Protein AF-A0A0K2UKV1-F1 (afdb_monomer)

Radius of gyration: 24.34 Å; Cα contacts (8 Å, |Δi|>4): 108; chains: 1; bounding box: 76×60×44 Å

Organism: Lepeophtheirus salmonis (NCBI:txid72036)

Secondary structure (DSSP, 8-state):
-------------------PPP--HHHHHT-HHHHHHHHHHHHHHHHHTT-SSHHHHHHHHHHHHHHHHHHHT-GGGHHHHHHHHHHHHHHHSSTT-TT----S-HHHHHHHHTTSS-SS---HHHHHHHHHHHHHHHHHHHHHHHHS---------------

Nearest PDB structures (foldseek):
  7y1p-assembly4_D  TM=6.268E-01  e=2.003E-01  Homo sapiens
  3qc9-assembly2_C  TM=6.592E-01  e=2.666E-01  Bos taurus
  4tnb-assembly1_A  TM=5.610E-01  e=1.322E+00  Homo sapiens

Sequence (163 aa):
MGQRKSKTRRGSLQRSRPSTPPNTLENILSSTERTEEFKEFLHSLDEECEEETLRVDWLDFLLLSRDLHAVESSSSSAGLKRRLLREIQDIYFVENSSHRLNLSNDALWRECARFQTSSDLRLSPIWKAHDDVLKNLDDISRHFLSMHPLSSPRVHEVISCLL

Structure (mmCIF, N/CA/C/O backbone):
data_AF-A0A0K2UKV1-F1
#
_entry.id   AF-A0A0K2UKV1-F1
#
loop_
_atom_site.group_PDB
_atom_site.id
_atom_site.type_symbol
_atom_site.label_atom_id
_atom_site.label_alt_id
_atom_site.label_comp_id
_atom_site.label_asym_id
_atom_site.label_entity_id
_atom_site.label_seq_id
_atom_site.pdbx_PDB_ins_code
_atom_site.Cartn_x
_atom_site.Cartn_y
_atom_site.Cartn_z
_atom_site.occupancy
_atom_site.B_iso_or_equiv
_atom_site.auth_seq_id
_atom_site.auth_comp_id
_atom_site.auth_asym_id
_atom_site.auth_atom_id
_atom_site.pdbx_PDB_model_num
ATOM 1 N N . MET A 1 1 ? -59.987 -46.333 4.036 1.00 41.66 1 MET A N 1
ATOM 2 C CA . MET A 1 1 ? -58.555 -46.025 3.819 1.00 41.66 1 MET A CA 1
ATOM 3 C C . MET A 1 1 ? -58.455 -44.883 2.817 1.00 41.66 1 MET A C 1
ATOM 5 O O . MET A 1 1 ? -59.171 -44.938 1.831 1.00 41.66 1 MET A O 1
ATOM 9 N N . GLY A 1 2 ? -57.612 -43.873 3.056 1.00 42.62 2 GLY A N 1
ATOM 10 C CA . GLY A 1 2 ? -57.316 -42.812 2.076 1.00 42.62 2 GLY A CA 1
ATOM 11 C C . GLY A 1 2 ? -57.348 -41.409 2.680 1.00 42.62 2 GLY A C 1
ATOM 12 O O . GLY A 1 2 ? -58.400 -40.920 3.054 1.00 42.62 2 GLY A O 1
ATOM 13 N N . GLN A 1 3 ? -56.176 -40.800 2.833 1.00 38.97 3 GLN A N 1
ATOM 14 C CA . GLN A 1 3 ? -55.862 -39.680 3.723 1.00 38.97 3 GLN A CA 1
ATOM 15 C C . GLN A 1 3 ? -56.140 -38.272 3.154 1.00 38.97 3 GLN A C 1
ATOM 17 O O . GLN A 1 3 ? -55.977 -38.008 1.967 1.00 38.97 3 GLN A O 1
ATOM 22 N N . ARG A 1 4 ? -56.435 -37.347 4.081 1.00 49.62 4 ARG A N 1
ATOM 23 C CA . ARG A 1 4 ? -56.372 -35.874 3.980 1.00 49.62 4 ARG A CA 1
ATOM 24 C C . ARG A 1 4 ? -55.058 -35.375 3.368 1.00 49.62 4 ARG A C 1
ATOM 26 O O . ARG A 1 4 ? -54.024 -35.802 3.870 1.00 49.62 4 ARG A O 1
ATOM 33 N N . LYS A 1 5 ? -55.083 -34.349 2.496 1.00 41.66 5 LYS A N 1
ATOM 34 C CA . LYS A 1 5 ? -54.028 -33.306 2.414 1.00 41.66 5 LYS A CA 1
ATOM 35 C C . LYS A 1 5 ? -54.575 -31.961 1.905 1.00 41.66 5 LYS A C 1
ATOM 37 O O . LYS A 1 5 ? -54.660 -31.726 0.707 1.00 41.66 5 LYS A O 1
ATOM 42 N N . SER A 1 6 ? -54.854 -31.052 2.835 1.00 50.06 6 SER A N 1
ATOM 43 C CA . SER A 1 6 ? -54.865 -29.604 2.597 1.00 50.06 6 SER A CA 1
ATOM 44 C C . SER A 1 6 ? -53.420 -29.103 2.656 1.00 50.06 6 SER A C 1
ATOM 46 O O . SER A 1 6 ? -52.721 -29.419 3.618 1.00 50.06 6 SER A O 1
ATOM 48 N N . LYS A 1 7 ? -52.953 -28.316 1.680 1.00 45.06 7 LYS A N 1
ATOM 49 C CA . LYS A 1 7 ? -51.719 -27.524 1.832 1.00 45.06 7 LYS A CA 1
ATOM 50 C C . LYS A 1 7 ? -51.781 -26.243 1.000 1.00 45.06 7 LYS A C 1
ATOM 52 O O . LYS A 1 7 ? -51.366 -26.194 -0.152 1.00 45.06 7 LYS A O 1
ATOM 57 N N . THR A 1 8 ? -52.279 -25.193 1.643 1.00 44.19 8 THR A N 1
ATOM 58 C CA . THR A 1 8 ? -52.102 -23.793 1.256 1.00 44.19 8 THR A CA 1
A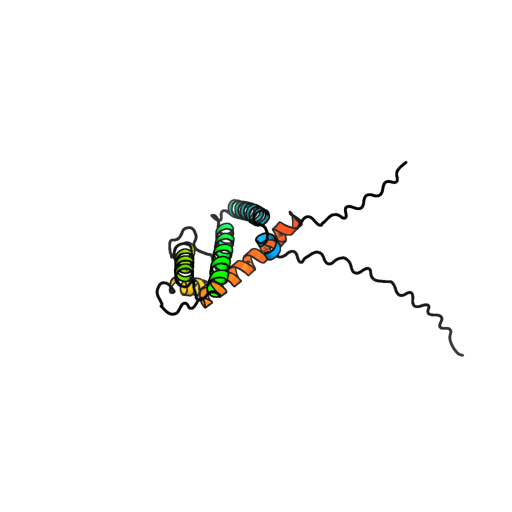TOM 59 C C . THR A 1 8 ? -50.611 -23.458 1.309 1.00 44.19 8 THR A C 1
ATOM 61 O O . THR A 1 8 ? -50.033 -23.334 2.389 1.00 44.19 8 THR A O 1
ATOM 64 N N . ARG A 1 9 ? -49.960 -23.329 0.149 1.00 43.66 9 ARG A N 1
ATOM 65 C CA . ARG A 1 9 ? -48.615 -22.748 0.043 1.00 43.66 9 ARG A CA 1
ATOM 66 C C . ARG A 1 9 ? -48.735 -21.229 0.190 1.00 43.66 9 ARG A C 1
ATOM 68 O O . ARG A 1 9 ? -48.978 -20.526 -0.783 1.00 43.66 9 ARG A O 1
ATOM 75 N N . ARG A 1 10 ? -48.562 -20.719 1.413 1.00 46.28 10 ARG A N 1
ATOM 76 C CA . ARG A 1 10 ? -48.190 -19.314 1.629 1.00 46.28 10 ARG A CA 1
ATOM 77 C C . ARG A 1 10 ? -46.746 -19.148 1.160 1.00 46.28 10 ARG A C 1
ATOM 79 O O . ARG A 1 10 ? -45.819 -19.540 1.864 1.00 46.28 10 ARG A O 1
ATOM 86 N N . GLY A 1 11 ? -46.571 -18.617 -0.047 1.00 40.59 11 GLY A N 1
ATOM 87 C CA . GLY A 1 11 ? -45.301 -18.055 -0.485 1.00 40.59 11 GLY A CA 1
ATOM 88 C C . GLY A 1 11 ? -45.010 -16.827 0.367 1.00 40.59 11 GLY A C 1
ATOM 89 O O . GLY A 1 11 ? -45.586 -15.767 0.147 1.00 40.59 11 GLY A O 1
ATOM 90 N N . SER A 1 12 ? -44.172 -16.997 1.387 1.00 44.22 12 SER A N 1
ATOM 91 C CA . SER A 1 12 ? -43.549 -15.875 2.077 1.00 44.22 12 SER A CA 1
ATOM 92 C C . SER A 1 12 ? -42.577 -15.235 1.092 1.00 44.22 12 SER A C 1
ATOM 94 O O . SER A 1 12 ? -41.555 -15.831 0.755 1.00 44.22 12 SER A O 1
ATOM 96 N N . LEU A 1 13 ? -42.938 -14.057 0.586 1.00 50.41 13 LEU A N 1
ATOM 97 C CA . LEU A 1 13 ? -42.025 -13.146 -0.091 1.00 50.41 13 LEU A CA 1
ATOM 98 C C . LEU A 1 13 ? -40.908 -12.815 0.905 1.00 50.41 13 LEU A C 1
ATOM 100 O O . LEU A 1 13 ? -41.077 -11.964 1.780 1.00 50.41 13 LEU A O 1
ATOM 104 N N . GLN A 1 14 ? -39.779 -13.520 0.807 1.00 47.19 14 GLN A N 1
ATOM 105 C CA . GLN A 1 14 ? -38.534 -13.058 1.403 1.00 47.19 14 GLN A CA 1
ATOM 106 C C . GLN A 1 14 ? -38.265 -11.677 0.807 1.00 47.19 14 GLN A C 1
ATOM 108 O O . GLN A 1 14 ? -37.914 -11.553 -0.362 1.00 47.19 14 GLN A O 1
ATOM 113 N N . ARG A 1 15 ? -38.485 -10.631 1.611 1.00 41.62 15 ARG A N 1
ATOM 114 C CA . ARG A 1 15 ? -37.934 -9.304 1.354 1.00 41.62 15 ARG A CA 1
ATOM 115 C C . ARG A 1 15 ? -36.428 -9.491 1.243 1.00 41.62 15 ARG A C 1
ATOM 117 O O . ARG A 1 15 ? -35.767 -9.705 2.259 1.00 41.62 15 ARG A O 1
ATOM 124 N N . SER A 1 16 ? -35.910 -9.459 0.021 1.00 41.41 16 SER A N 1
ATOM 125 C CA . SER A 1 16 ? -34.491 -9.280 -0.241 1.00 41.41 16 SER A CA 1
ATOM 126 C C . SER A 1 16 ? -34.075 -8.036 0.533 1.00 41.41 16 SER A C 1
ATOM 128 O O . SER A 1 16 ? -34.494 -6.927 0.201 1.00 41.41 16 SER A O 1
ATOM 130 N N . ARG A 1 17 ? -33.357 -8.227 1.647 1.00 46.09 17 ARG A N 1
ATOM 131 C CA . ARG A 1 17 ? -32.725 -7.112 2.350 1.00 46.09 17 ARG A CA 1
ATOM 132 C C . ARG A 1 17 ? -31.882 -6.366 1.311 1.00 46.09 17 ARG A C 1
ATOM 134 O O . ARG A 1 17 ? -31.212 -7.047 0.531 1.00 46.09 17 ARG A O 1
ATOM 141 N N . PRO A 1 18 ? -31.916 -5.023 1.268 1.00 43.56 18 PRO A N 1
ATOM 142 C CA . PRO A 1 18 ? -30.965 -4.287 0.451 1.00 43.56 18 PRO A CA 1
ATOM 143 C C . PRO A 1 18 ? -29.573 -4.746 0.886 1.00 43.56 18 PRO A C 1
ATOM 145 O O . PRO A 1 18 ? -29.255 -4.707 2.076 1.00 43.56 18 PRO A O 1
ATOM 148 N N . SER A 1 19 ? -28.806 -5.309 -0.047 1.00 41.19 19 SER A N 1
ATOM 149 C CA . SER A 1 19 ? -27.440 -5.731 0.221 1.00 41.19 19 SER A CA 1
ATOM 150 C C . SER A 1 19 ? -26.660 -4.473 0.564 1.00 41.19 19 SER A C 1
ATOM 152 O O . SER A 1 19 ? -26.406 -3.645 -0.312 1.00 41.19 19 SER A O 1
ATOM 154 N N . THR A 1 20 ? -26.337 -4.294 1.841 1.00 53.22 20 THR A N 1
ATOM 155 C CA . THR A 1 20 ? -25.342 -3.315 2.264 1.00 53.22 20 THR A CA 1
ATOM 156 C C . THR A 1 20 ? -24.104 -3.531 1.386 1.00 53.22 20 THR A C 1
ATOM 158 O O . THR A 1 20 ? -23.742 -4.698 1.183 1.00 53.22 20 THR A O 1
ATOM 161 N N . PRO A 1 21 ? -23.494 -2.473 0.817 1.00 52.69 21 PRO A N 1
ATOM 162 C CA . PRO A 1 21 ? -22.246 -2.619 0.079 1.00 52.69 21 PRO A CA 1
ATOM 163 C C . PRO A 1 21 ? -21.269 -3.447 0.920 1.00 52.69 21 PRO A C 1
ATOM 165 O O . PRO A 1 21 ? -21.253 -3.277 2.144 1.00 52.69 21 PRO A O 1
ATOM 168 N N . PRO A 1 22 ? -20.516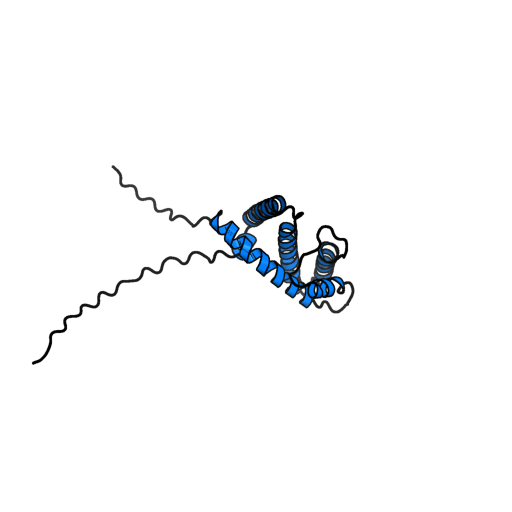 -4.383 0.322 1.00 59.06 22 PRO A N 1
ATOM 169 C CA . PRO A 1 22 ? -19.582 -5.191 1.090 1.00 59.06 22 PRO A CA 1
ATOM 170 C C . PRO A 1 22 ? -18.612 -4.237 1.796 1.00 59.06 22 PRO A C 1
ATOM 172 O O . PRO A 1 22 ? -18.047 -3.365 1.148 1.00 59.06 22 PRO A O 1
ATOM 175 N N . ASN A 1 23 ? -18.486 -4.345 3.121 1.00 66.88 23 ASN A N 1
ATOM 176 C CA . ASN A 1 23 ? -17.577 -3.531 3.933 1.00 66.88 23 ASN A CA 1
ATOM 177 C C . ASN A 1 23 ? -16.128 -3.917 3.600 1.00 66.88 23 ASN A C 1
ATOM 179 O O . ASN A 1 23 ? -15.545 -4.759 4.280 1.00 66.88 23 ASN A O 1
ATOM 183 N N . THR A 1 24 ? -15.594 -3.353 2.520 1.00 81.00 24 THR A N 1
ATOM 184 C CA . THR A 1 24 ? -14.256 -3.638 1.994 1.00 81.00 24 THR A CA 1
ATOM 185 C C . THR A 1 24 ? -13.341 -2.436 2.156 1.00 81.00 24 THR A C 1
ATOM 187 O O . THR A 1 24 ? -13.800 -1.288 2.196 1.00 81.00 24 THR A O 1
ATOM 190 N N . LEU A 1 25 ? -12.035 -2.702 2.177 1.00 86.38 25 LEU A N 1
ATOM 191 C CA . LEU A 1 25 ? -11.001 -1.672 2.125 1.00 86.38 25 LEU A CA 1
ATOM 192 C C . LEU A 1 25 ? -11.191 -0.721 0.929 1.00 86.38 25 LEU A C 1
ATOM 194 O O . LEU A 1 25 ? -10.999 0.483 1.063 1.00 86.38 25 LEU A O 1
ATOM 198 N N . GLU A 1 26 ? -11.671 -1.222 -0.213 1.00 85.94 26 GLU A N 1
ATOM 199 C CA . GLU A 1 26 ? -11.977 -0.398 -1.393 1.00 85.94 26 GLU A CA 1
ATOM 200 C C . GLU A 1 26 ? -12.939 0.761 -1.090 1.00 85.94 26 GLU A C 1
ATOM 202 O O . GLU A 1 26 ? -12.743 1.865 -1.598 1.00 85.94 26 GLU A O 1
ATOM 207 N N . ASN A 1 27 ? -13.945 0.556 -0.231 1.00 83.12 27 ASN A N 1
ATOM 208 C CA . ASN A 1 27 ? -14.879 1.626 0.125 1.00 83.12 27 ASN A CA 1
ATOM 209 C C . ASN A 1 27 ? -14.189 2.745 0.912 1.00 83.12 27 ASN A C 1
ATOM 211 O O . ASN A 1 27 ? -14.519 3.913 0.716 1.00 83.12 27 ASN A O 1
ATOM 215 N N . ILE A 1 28 ? -13.224 2.403 1.770 1.00 86.88 28 ILE A N 1
ATOM 216 C CA . ILE A 1 28 ? -12.411 3.382 2.501 1.00 86.88 28 ILE A CA 1
ATOM 217 C 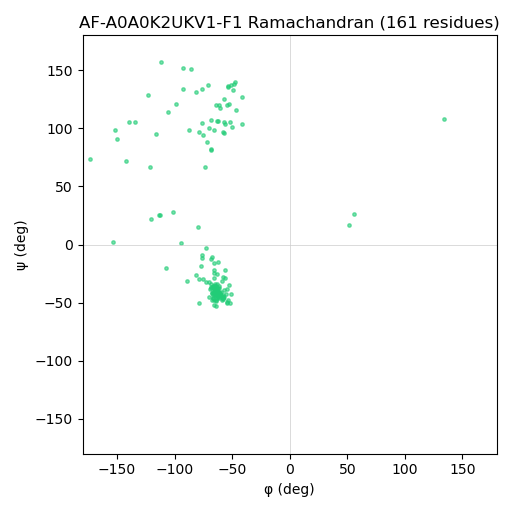C . ILE A 1 28 ? -11.556 4.169 1.503 1.00 86.88 28 ILE A C 1
ATOM 219 O O . ILE A 1 28 ? -11.634 5.394 1.456 1.00 86.88 28 ILE A O 1
ATOM 223 N N . LEU A 1 29 ? -10.823 3.456 0.640 1.00 89.19 29 LEU A N 1
ATOM 224 C CA . LEU A 1 29 ? -9.884 4.038 -0.328 1.00 89.19 29 LEU A CA 1
ATOM 225 C C . LEU A 1 29 ? -10.558 4.846 -1.452 1.00 89.19 29 LEU A C 1
ATOM 227 O O . LEU A 1 29 ? -9.877 5.550 -2.205 1.00 89.19 29 LEU A O 1
ATOM 231 N N . SER A 1 30 ? -11.882 4.728 -1.592 1.00 86.50 30 SER A N 1
ATOM 232 C CA . SER A 1 30 ? -12.685 5.485 -2.559 1.00 86.50 30 SER A CA 1
ATOM 233 C C . SER A 1 30 ? -12.943 6.941 -2.146 1.00 86.50 30 SER A C 1
ATOM 235 O O . SER A 1 30 ? -13.268 7.763 -3.002 1.00 86.50 30 SER A O 1
ATOM 237 N N . SER A 1 31 ? -12.781 7.274 -0.859 1.00 87.69 31 SER A N 1
ATOM 238 C CA . SER A 1 31 ? -12.976 8.622 -0.318 1.00 87.69 31 SER A CA 1
ATOM 239 C C . SER A 1 31 ? -11.716 9.102 0.391 1.00 87.69 31 SER A C 1
ATOM 241 O O . SER A 1 31 ? -11.204 8.422 1.278 1.00 87.69 31 SER A O 1
ATOM 243 N N . THR A 1 32 ? -11.243 10.300 0.040 1.00 88.88 32 THR A N 1
ATOM 244 C CA . THR A 1 32 ? -10.091 10.926 0.704 1.00 88.88 32 THR A CA 1
ATOM 245 C C . THR A 1 32 ? -10.340 11.094 2.199 1.00 88.88 32 THR A C 1
ATOM 247 O O . THR A 1 32 ? -9.502 10.697 2.992 1.00 88.88 32 THR A O 1
ATOM 250 N N . GLU A 1 33 ? -11.521 11.579 2.591 1.00 89.00 33 GLU A N 1
ATOM 251 C CA . GLU A 1 33 ? -11.890 11.771 4.001 1.00 89.00 33 GLU A CA 1
ATOM 252 C C . GLU A 1 33 ? -11.815 10.457 4.790 1.00 89.00 33 GLU A C 1
ATOM 254 O O . GLU A 1 33 ? -11.190 10.395 5.841 1.00 89.00 33 GLU A O 1
ATOM 259 N N . ARG A 1 34 ? -12.369 9.368 4.241 1.00 87.56 34 ARG A N 1
ATOM 260 C CA . ARG A 1 34 ? -12.319 8.052 4.897 1.00 87.56 34 ARG A CA 1
ATOM 261 C C . ARG A 1 34 ? -10.923 7.450 4.912 1.00 87.56 34 ARG A C 1
ATOM 263 O O . ARG A 1 34 ? -10.595 6.723 5.842 1.00 87.56 34 ARG A O 1
ATOM 270 N N . THR A 1 35 ? -10.125 7.721 3.885 1.00 92.44 35 THR A N 1
ATOM 271 C CA . THR A 1 35 ? -8.729 7.281 3.838 1.00 92.44 35 THR A CA 1
ATOM 272 C C . THR A 1 35 ? -7.924 7.959 4.946 1.00 92.44 35 THR A C 1
ATOM 274 O O . THR A 1 35 ? -7.171 7.271 5.625 1.00 92.44 35 THR A O 1
ATOM 277 N N . GLU A 1 36 ? -8.139 9.256 5.186 1.00 92.19 36 GLU A N 1
ATOM 278 C CA . GLU A 1 36 ? -7.514 9.985 6.299 1.00 92.19 36 GLU A CA 1
ATOM 279 C C . GLU A 1 36 ? -8.012 9.482 7.664 1.00 92.19 36 GLU A C 1
ATOM 281 O O . GLU A 1 36 ? -7.192 9.159 8.516 1.00 92.19 36 GLU A O 1
ATOM 286 N N . GLU A 1 37 ? -9.326 9.289 7.855 1.00 91.44 37 GLU A N 1
ATOM 287 C CA . GLU A 1 37 ? -9.861 8.677 9.090 1.00 91.44 37 GLU A CA 1
ATOM 288 C C . GLU A 1 37 ? -9.236 7.299 9.361 1.00 91.44 37 GLU A C 1
ATOM 290 O O . GLU A 1 37 ? -8.899 6.956 10.495 1.00 91.44 37 GLU A O 1
ATOM 295 N N . PHE A 1 38 ? -9.084 6.482 8.315 1.00 93.12 38 PHE A N 1
ATOM 296 C CA . PHE A 1 38 ? -8.460 5.173 8.440 1.00 93.12 38 PHE A CA 1
ATOM 297 C C . PHE A 1 38 ? -6.967 5.295 8.751 1.00 93.12 38 PHE A C 1
ATOM 299 O O . PHE A 1 38 ? -6.463 4.530 9.564 1.00 93.12 38 PHE A O 1
ATOM 306 N N . LYS A 1 39 ? -6.269 6.275 8.172 1.00 94.06 39 LYS A N 1
ATOM 307 C CA . LYS A 1 39 ? -4.860 6.561 8.463 1.00 94.06 39 LYS A CA 1
ATOM 308 C C . LYS A 1 39 ? -4.651 6.955 9.927 1.00 94.06 39 LYS A C 1
ATOM 310 O O . LYS A 1 39 ? -3.762 6.405 10.573 1.00 94.06 39 LYS A O 1
ATOM 315 N N . GLU A 1 40 ? -5.500 7.826 10.469 1.00 92.69 40 GLU A N 1
ATOM 316 C CA . GLU A 1 40 ? -5.500 8.184 11.895 1.00 92.69 40 GLU A CA 1
ATOM 317 C C . GLU A 1 40 ? -5.763 6.960 12.784 1.00 92.69 40 GLU A C 1
ATOM 319 O O . GLU A 1 40 ? -5.079 6.748 13.787 1.00 92.69 40 GLU A O 1
ATOM 324 N N . PHE A 1 41 ? -6.706 6.104 12.387 1.00 92.75 41 PHE A N 1
ATOM 325 C CA . PHE A 1 41 ? -6.973 4.854 13.091 1.00 92.75 41 PHE A CA 1
ATOM 326 C C . PHE A 1 41 ? -5.760 3.910 13.091 1.00 92.75 41 PHE A C 1
ATOM 328 O O . PHE A 1 41 ? -5.398 3.379 14.141 1.00 92.75 41 PHE A O 1
ATOM 335 N N . LEU A 1 42 ? -5.091 3.720 11.951 1.00 93.00 42 LEU A N 1
ATOM 336 C CA . LEU A 1 42 ? -3.876 2.901 11.876 1.00 93.00 42 LEU A CA 1
ATOM 337 C C . LEU A 1 42 ? -2.756 3.462 12.754 1.00 93.00 42 LEU A C 1
ATOM 339 O O . LEU A 1 42 ? -2.109 2.691 13.457 1.00 93.00 42 LEU A O 1
ATOM 343 N N . HIS A 1 43 ? -2.588 4.785 12.774 1.00 91.19 43 HIS A N 1
ATOM 344 C CA . HIS A 1 43 ? -1.624 5.449 13.647 1.00 91.19 43 HIS A CA 1
ATOM 345 C C . HIS A 1 43 ? -1.902 5.160 15.128 1.00 91.19 43 HIS A C 1
ATOM 347 O O . HIS A 1 43 ? -0.982 4.828 15.866 1.00 91.19 43 HIS A O 1
ATOM 353 N N . SER A 1 44 ? -3.168 5.205 15.558 1.00 89.38 44 SER A N 1
ATOM 354 C CA . SER A 1 44 ? -3.525 4.859 16.943 1.00 89.38 44 SER A CA 1
ATOM 355 C C . SER A 1 44 ? -3.198 3.400 17.299 1.00 89.38 44 SER A C 1
ATOM 357 O O . SER A 1 44 ? -2.703 3.130 18.389 1.00 89.38 44 SER A O 1
ATOM 359 N N . LEU A 1 45 ? -3.390 2.458 16.366 1.00 90.12 45 LEU A N 1
ATOM 360 C CA . LEU A 1 45 ? -3.013 1.053 16.570 1.00 90.12 45 LEU A CA 1
ATOM 361 C C . LEU A 1 45 ? -1.495 0.847 16.624 1.00 90.12 45 LEU A C 1
ATOM 363 O O . LEU A 1 45 ? -1.016 -0.027 17.348 1.00 90.12 45 LEU A O 1
ATOM 367 N N . ASP A 1 46 ? -0.751 1.600 15.818 1.00 89.19 46 ASP A N 1
ATOM 368 C CA . ASP A 1 46 ? 0.711 1.600 15.796 1.00 89.19 46 ASP A CA 1
ATOM 369 C C . ASP A 1 46 ? 1.263 2.118 17.138 1.00 89.19 46 ASP A C 1
ATOM 371 O O . ASP A 1 46 ? 2.052 1.420 17.780 1.00 89.19 46 ASP A O 1
ATOM 375 N N . GLU A 1 47 ? 0.735 3.240 17.644 1.00 89.06 47 GLU A N 1
ATOM 376 C CA . GLU A 1 47 ? 1.062 3.774 18.975 1.00 89.06 47 GLU A CA 1
ATOM 377 C C . GLU A 1 47 ? 0.757 2.779 20.109 1.00 89.06 47 GLU A C 1
ATOM 379 O O . GLU A 1 47 ? 1.590 2.577 20.993 1.00 89.06 47 GLU A O 1
ATOM 384 N N . GLU A 1 48 ? -0.410 2.125 20.087 1.00 86.38 48 GLU A N 1
ATOM 385 C CA . GLU A 1 48 ? -0.801 1.131 21.099 1.00 86.38 48 GLU A CA 1
ATOM 386 C C . GLU A 1 48 ? 0.081 -0.129 21.093 1.00 86.38 48 GLU A C 1
ATOM 388 O O . GLU A 1 48 ? 0.230 -0.783 22.128 1.00 86.38 48 GLU A O 1
ATOM 393 N N . CYS A 1 49 ? 0.651 -0.488 19.939 1.00 81.25 49 CYS A N 1
ATOM 394 C CA . CYS A 1 49 ? 1.488 -1.678 19.772 1.00 81.25 49 CYS A CA 1
ATOM 395 C C . CYS A 1 49 ? 2.992 -1.406 19.927 1.00 81.25 49 CYS A C 1
ATOM 397 O O . CYS A 1 49 ? 3.768 -2.345 19.764 1.00 81.25 49 CYS A O 1
ATOM 399 N N . GLU A 1 50 ? 3.403 -0.165 20.210 1.00 81.94 50 GLU A N 1
ATOM 400 C CA . GLU A 1 50 ? 4.812 0.267 20.177 1.00 81.94 50 GLU A CA 1
ATOM 401 C C . GLU A 1 50 ? 5.493 0.012 18.809 1.00 81.94 50 GLU A C 1
ATOM 403 O O . GLU A 1 50 ? 6.711 -0.144 18.725 1.00 81.94 50 GLU A O 1
ATOM 408 N N . GLU A 1 51 ? 4.711 -0.026 17.726 1.00 77.81 51 GLU A N 1
ATOM 409 C CA . GLU A 1 51 ? 5.194 -0.192 16.351 1.00 77.81 51 GLU A CA 1
ATOM 410 C C . GLU A 1 51 ? 5.264 1.194 15.698 1.00 77.81 51 GLU A C 1
ATOM 412 O O . GLU A 1 51 ? 4.259 1.894 15.611 1.00 77.81 51 GLU A O 1
ATOM 417 N N . GLU A 1 52 ? 6.436 1.628 15.234 1.00 75.94 52 GLU A N 1
ATOM 418 C CA . GLU A 1 52 ? 6.578 2.955 14.621 1.00 75.94 52 GLU A CA 1
ATOM 419 C C . GLU A 1 52 ? 6.001 2.941 13.194 1.00 75.94 52 GLU A C 1
ATOM 421 O O . GLU A 1 52 ? 6.590 2.365 12.283 1.00 75.94 52 GLU A O 1
ATOM 426 N N . THR A 1 53 ? 4.809 3.529 13.025 1.00 79.25 53 THR A N 1
ATOM 427 C CA . THR A 1 53 ? 4.121 3.814 11.743 1.00 79.25 53 THR A CA 1
ATOM 428 C C . THR A 1 53 ? 3.962 2.648 10.757 1.00 79.25 53 THR A C 1
ATOM 430 O O . THR A 1 53 ? 3.654 2.867 9.585 1.00 79.25 53 THR A O 1
ATOM 433 N N . LEU A 1 54 ? 4.119 1.404 11.213 1.00 85.88 54 LEU A N 1
ATOM 434 C CA . LEU A 1 54 ? 4.115 0.200 10.383 1.00 85.88 54 LEU A CA 1
ATOM 435 C C . LEU A 1 54 ? 2.884 0.106 9.468 1.00 85.88 54 LEU A C 1
ATOM 437 O O . LEU A 1 54 ? 2.998 -0.141 8.265 1.00 85.88 54 LEU A O 1
ATOM 441 N N . ARG A 1 55 ? 1.686 0.280 10.033 1.00 90.62 55 ARG A N 1
ATOM 442 C CA . ARG A 1 55 ? 0.425 0.124 9.296 1.00 90.62 55 ARG A CA 1
ATOM 443 C C . ARG A 1 55 ? 0.124 1.358 8.456 1.00 90.62 55 ARG A C 1
ATOM 445 O O . ARG A 1 55 ? -0.494 1.245 7.397 1.00 90.62 55 ARG A O 1
ATOM 452 N N . VAL A 1 56 ? 0.580 2.524 8.901 1.00 92.06 56 VAL A N 1
ATOM 453 C CA . VAL A 1 56 ? 0.519 3.756 8.109 1.00 92.06 56 VAL A CA 1
ATOM 454 C C . VAL A 1 56 ? 1.363 3.617 6.836 1.00 92.06 56 VAL A C 1
ATOM 456 O O . VAL A 1 56 ? 0.871 3.902 5.743 1.00 92.06 56 VAL A O 1
ATOM 459 N N . ASP A 1 57 ? 2.575 3.071 6.948 1.00 93.06 57 ASP A N 1
ATOM 460 C CA . ASP A 1 57 ? 3.467 2.816 5.813 1.00 93.06 57 ASP A CA 1
ATOM 461 C C . ASP A 1 57 ? 2.884 1.791 4.834 1.00 93.06 57 ASP A C 1
ATOM 463 O O . ASP A 1 57 ? 3.023 1.935 3.617 1.00 93.06 57 ASP A O 1
ATOM 467 N N . TRP A 1 58 ? 2.171 0.781 5.343 1.00 93.94 58 TRP A N 1
ATOM 468 C CA . TRP A 1 58 ? 1.395 -0.150 4.519 1.00 93.94 58 TRP A CA 1
ATOM 469 C C . TRP A 1 58 ? 0.331 0.566 3.679 1.00 93.94 58 TRP A C 1
ATOM 471 O O . TRP A 1 58 ? 0.200 0.290 2.483 1.00 93.94 58 TRP A O 1
ATOM 481 N N . LEU A 1 59 ? -0.423 1.491 4.279 1.00 94.62 59 LEU A N 1
ATOM 482 C CA . LEU A 1 59 ? -1.463 2.241 3.574 1.00 94.62 59 LEU A CA 1
ATOM 483 C C . LEU A 1 59 ? -0.856 3.168 2.515 1.00 94.62 59 LEU A C 1
ATOM 485 O O . LEU A 1 59 ? -1.312 3.171 1.370 1.00 94.62 59 LEU A O 1
ATOM 489 N N . ASP A 1 60 ? 0.199 3.900 2.868 1.00 94.31 60 ASP A N 1
ATOM 490 C CA . ASP A 1 60 ? 0.883 4.813 1.950 1.00 94.31 60 ASP A CA 1
ATOM 491 C C . ASP A 1 60 ? 1.508 4.054 0.764 1.00 94.31 60 ASP A C 1
ATOM 493 O O . ASP A 1 60 ? 1.379 4.475 -0.392 1.00 94.31 60 ASP A O 1
ATOM 497 N N . PHE A 1 61 ? 2.067 2.864 1.007 1.00 94.81 61 PHE A N 1
ATOM 498 C CA . PHE A 1 61 ? 2.545 1.983 -0.055 1.00 94.81 61 PHE A CA 1
ATOM 499 C C . PHE A 1 61 ? 1.422 1.502 -0.989 1.00 94.81 61 PHE A C 1
ATOM 501 O O . PHE A 1 61 ? 1.624 1.465 -2.209 1.00 94.81 61 PHE A O 1
ATOM 508 N N . LEU A 1 62 ? 0.237 1.149 -0.470 1.00 93.69 62 LEU A N 1
ATOM 509 C CA . LEU A 1 62 ? -0.908 0.775 -1.314 1.00 93.69 62 LEU A CA 1
ATOM 510 C C . LEU A 1 62 ? -1.356 1.933 -2.207 1.00 93.69 62 LEU A C 1
ATOM 512 O O . LEU A 1 62 ? -1.628 1.721 -3.391 1.00 93.69 62 LEU A O 1
ATOM 516 N N . LEU A 1 63 ? -1.414 3.153 -1.667 1.00 92.88 63 LEU A N 1
ATOM 517 C CA . LEU A 1 63 ? -1.799 4.341 -2.429 1.00 92.88 63 LEU A CA 1
ATOM 518 C C . LEU A 1 63 ? -0.796 4.628 -3.556 1.00 92.88 63 LEU A C 1
ATOM 520 O O . LEU A 1 63 ? -1.203 4.789 -4.708 1.00 92.88 63 LEU A O 1
ATOM 524 N N . LEU A 1 64 ? 0.507 4.577 -3.264 1.00 92.38 64 LEU A N 1
ATOM 525 C CA . LEU A 1 64 ? 1.562 4.725 -4.274 1.00 92.38 64 LEU A CA 1
ATOM 526 C C . LEU A 1 64 ? 1.529 3.608 -5.328 1.00 92.38 64 LEU A C 1
ATOM 528 O O . LEU A 1 64 ? 1.718 3.857 -6.522 1.00 92.38 64 LEU A O 1
ATOM 532 N N . SER A 1 65 ? 1.248 2.373 -4.912 1.00 91.81 65 SER A N 1
ATOM 533 C CA . SER A 1 65 ? 1.107 1.227 -5.817 1.00 91.81 65 SER A CA 1
ATOM 534 C C . SER A 1 65 ? -0.112 1.366 -6.734 1.00 91.81 65 SER A C 1
ATOM 536 O O . SER A 1 65 ? -0.038 1.029 -7.918 1.00 91.81 65 SER A O 1
ATOM 538 N N . ARG A 1 66 ? -1.221 1.924 -6.234 1.00 89.81 66 ARG A N 1
ATOM 539 C CA . ARG A 1 66 ? -2.411 2.243 -7.037 1.00 89.81 66 ARG A CA 1
ATOM 540 C C . ARG A 1 66 ? -2.095 3.281 -8.112 1.00 89.81 66 ARG A C 1
ATOM 542 O O . ARG A 1 66 ? -2.491 3.103 -9.267 1.00 89.81 66 ARG A O 1
ATOM 549 N N . ASP A 1 67 ? -1.349 4.324 -7.762 1.00 90.25 67 ASP A N 1
ATOM 550 C CA . ASP A 1 67 ? -0.922 5.350 -8.716 1.00 90.25 67 ASP A CA 1
ATOM 551 C C . ASP A 1 67 ? 0.023 4.761 -9.774 1.00 90.25 67 ASP A C 1
ATOM 553 O O . ASP A 1 67 ? -0.127 5.021 -10.971 1.00 90.25 67 ASP A O 1
ATOM 557 N N . LEU A 1 68 ? 0.941 3.877 -9.367 1.00 89.50 68 LEU A N 1
ATOM 558 C CA . LEU A 1 68 ? 1.793 3.129 -10.293 1.00 89.50 68 LEU A CA 1
ATOM 559 C C . LEU A 1 68 ? 0.966 2.272 -11.267 1.00 89.50 68 LEU A C 1
ATOM 561 O O . LEU A 1 68 ? 1.280 2.239 -12.459 1.00 89.50 68 LEU A O 1
ATOM 565 N N . HIS A 1 69 ? -0.098 1.620 -10.792 1.00 88.75 69 HIS A N 1
ATOM 566 C CA . HIS A 1 69 ? -0.977 0.78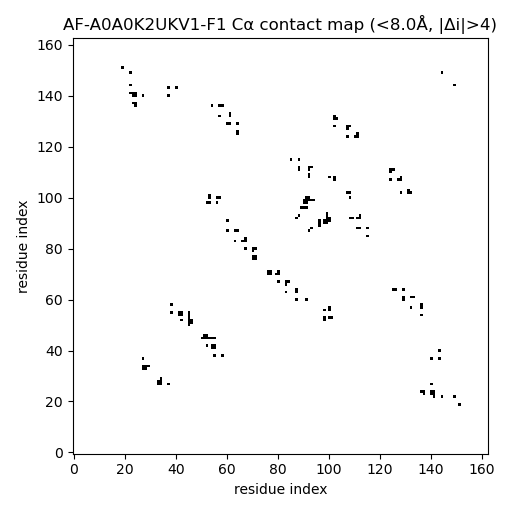4 -11.614 1.00 88.75 69 HIS A CA 1
ATOM 567 C C . HIS A 1 69 ? -1.758 1.619 -12.638 1.00 88.75 69 HIS A C 1
ATOM 569 O O . HIS A 1 69 ? -1.828 1.266 -13.819 1.00 88.75 69 HIS A O 1
ATOM 575 N N . ALA A 1 70 ? -2.291 2.772 -12.220 1.00 87.38 70 ALA A N 1
ATOM 576 C CA . ALA A 1 70 ? -2.979 3.703 -13.116 1.00 87.38 70 ALA A CA 1
ATOM 577 C C . ALA A 1 70 ? -2.067 4.143 -14.275 1.00 87.38 70 ALA A C 1
ATOM 579 O O . ALA A 1 70 ? -2.489 4.204 -15.433 1.00 87.38 70 ALA A O 1
ATOM 580 N N . VAL A 1 71 ? -0.788 4.370 -13.973 1.00 87.62 71 VAL A N 1
ATOM 581 C CA . VAL A 1 71 ? 0.230 4.818 -14.927 1.00 87.62 71 VAL A CA 1
ATOM 582 C C . VAL A 1 71 ? 0.804 3.667 -15.768 1.00 87.62 71 VAL A C 1
ATOM 584 O O . VAL A 1 71 ? 1.242 3.906 -16.894 1.00 87.62 71 VAL A O 1
ATOM 587 N N . GLU A 1 72 ? 0.792 2.424 -15.275 1.00 82.56 72 GLU A N 1
ATOM 588 C CA . GLU A 1 72 ? 1.270 1.239 -16.005 1.00 82.56 72 GLU A CA 1
ATOM 589 C C . GLU A 1 72 ? 0.470 0.977 -17.286 1.00 82.56 72 GLU A C 1
ATOM 591 O O . GLU A 1 72 ? 1.052 0.619 -18.312 1.00 82.56 72 GLU A O 1
ATOM 596 N N . SER A 1 73 ? -0.841 1.214 -17.248 1.00 76.50 73 SER A N 1
ATOM 597 C CA . SER A 1 73 ? -1.730 1.042 -18.404 1.00 76.50 73 SER A CA 1
ATOM 598 C C . SER A 1 73 ? -1.453 2.024 -19.555 1.00 76.50 73 SER A C 1
ATOM 600 O O . SER A 1 73 ? -1.887 1.804 -20.687 1.00 76.50 73 SER A O 1
ATOM 602 N N . SER A 1 74 ? -0.712 3.103 -19.286 1.00 80.50 74 SER A N 1
ATOM 603 C CA . SER A 1 74 ? -0.492 4.213 -20.211 1.00 80.50 74 SER A CA 1
ATOM 604 C C . SER A 1 74 ? 0.919 4.181 -20.810 1.00 80.50 74 SER A C 1
ATOM 606 O O . SER A 1 74 ? 1.923 4.413 -20.138 1.00 80.50 74 SER A O 1
ATOM 608 N N . SER A 1 75 ? 1.030 3.950 -22.122 1.00 71.88 75 SER A N 1
ATOM 609 C CA . SER A 1 75 ? 2.335 3.890 -22.812 1.00 71.88 75 SER A CA 1
ATOM 610 C C . SER A 1 75 ? 3.086 5.232 -22.820 1.00 71.88 75 SER A C 1
ATOM 612 O O . SER A 1 75 ? 4.314 5.262 -22.891 1.00 71.88 75 SER A O 1
ATOM 614 N N . SER A 1 76 ? 2.364 6.349 -22.706 1.00 77.44 76 SER A N 1
ATOM 615 C CA . SER A 1 76 ? 2.907 7.716 -22.729 1.00 77.44 76 SER A CA 1
ATOM 616 C C . SER A 1 76 ? 3.608 8.130 -21.429 1.00 77.44 76 SER A C 1
ATOM 618 O O . SER A 1 76 ? 4.277 9.159 -21.388 1.00 77.44 76 SER A O 1
ATOM 620 N N . SER A 1 77 ? 3.470 7.348 -20.356 1.00 81.00 77 SER A N 1
ATOM 621 C CA . SER A 1 77 ? 3.890 7.723 -19.002 1.00 81.00 77 SER A CA 1
ATOM 622 C C . SER A 1 77 ? 5.052 6.888 -18.459 1.00 81.00 77 SER A C 1
ATOM 624 O O . SER A 1 77 ? 5.268 6.815 -17.251 1.00 81.00 77 SER A O 1
ATOM 626 N N . ALA A 1 78 ? 5.879 6.320 -19.342 1.00 82.00 78 ALA A N 1
ATOM 627 C CA . ALA A 1 78 ? 7.059 5.530 -18.972 1.00 82.00 78 ALA A CA 1
ATOM 628 C C . ALA A 1 78 ? 8.064 6.277 -18.065 1.00 82.00 78 ALA A C 1
ATOM 630 O O . ALA A 1 78 ? 8.790 5.654 -17.287 1.00 82.00 78 ALA A O 1
ATOM 631 N N . GLY A 1 79 ? 8.139 7.610 -18.164 1.00 84.38 79 GLY A N 1
ATOM 632 C CA . GLY A 1 79 ? 8.934 8.440 -17.250 1.00 84.38 79 GLY A CA 1
ATOM 633 C C . GLY A 1 79 ? 8.342 8.489 -15.839 1.00 84.38 79 GLY A C 1
ATOM 634 O O . GLY A 1 79 ? 9.063 8.288 -14.865 1.00 84.38 79 GLY A O 1
ATOM 635 N N . LEU A 1 80 ? 7.023 8.676 -15.738 1.00 87.00 80 LEU A N 1
ATOM 636 C CA . LEU A 1 80 ? 6.303 8.705 -14.466 1.00 87.00 80 LEU A CA 1
ATOM 637 C C . LEU A 1 80 ? 6.294 7.327 -13.792 1.00 87.00 80 LEU A C 1
ATOM 639 O O . LEU A 1 80 ? 6.588 7.244 -12.607 1.00 87.00 80 LEU A O 1
ATOM 643 N N . LYS A 1 81 ? 6.088 6.243 -14.557 1.00 86.50 81 LYS A N 1
ATOM 644 C CA . LYS A 1 81 ? 6.204 4.854 -14.073 1.00 86.50 81 LYS A CA 1
ATOM 645 C C . LYS A 1 81 ? 7.560 4.607 -13.409 1.00 86.50 81 LYS A C 1
ATOM 647 O O . LYS A 1 81 ? 7.625 4.069 -12.311 1.00 86.50 81 LYS A O 1
ATOM 652 N N . ARG A 1 82 ? 8.651 5.029 -14.060 1.00 85.81 82 ARG A N 1
ATOM 653 C CA . ARG A 1 82 ? 10.010 4.901 -13.508 1.00 85.81 82 ARG A CA 1
ATOM 654 C C . ARG A 1 82 ? 10.222 5.745 -12.257 1.00 85.81 82 ARG A C 1
ATOM 656 O O . ARG A 1 82 ? 10.908 5.290 -11.350 1.00 85.81 82 ARG A O 1
ATOM 663 N N . ARG A 1 83 ? 9.656 6.953 -12.215 1.00 88.75 83 ARG A N 1
ATOM 664 C CA . ARG A 1 83 ? 9.730 7.824 -11.038 1.00 88.75 83 ARG A CA 1
ATOM 665 C C . ARG A 1 83 ? 9.010 7.201 -9.840 1.00 88.75 83 ARG A C 1
ATOM 667 O O . ARG A 1 83 ? 9.645 7.051 -8.809 1.00 88.75 83 ARG A O 1
ATOM 674 N N . LEU A 1 84 ? 7.750 6.794 -10.005 1.00 89.56 84 LEU A N 1
ATOM 675 C CA . LEU A 1 84 ? 6.947 6.173 -8.943 1.00 89.56 84 LEU A CA 1
ATOM 676 C C . LEU A 1 84 ? 7.577 4.873 -8.441 1.00 89.56 84 LEU A C 1
ATOM 678 O O . LEU A 1 84 ? 7.658 4.638 -7.244 1.00 89.56 84 LEU A O 1
ATOM 682 N N . LEU A 1 85 ? 8.084 4.044 -9.355 1.00 88.00 85 LEU A N 1
ATOM 683 C CA . LEU A 1 85 ? 8.783 2.821 -8.975 1.00 88.00 85 LEU A CA 1
ATOM 684 C C . LEU A 1 85 ? 10.037 3.109 -8.139 1.00 88.00 85 LEU A C 1
ATOM 686 O O . LEU A 1 85 ? 10.285 2.413 -7.161 1.00 88.00 85 LEU A O 1
ATOM 690 N N . ARG A 1 86 ? 10.825 4.118 -8.528 1.00 88.31 86 ARG A N 1
ATOM 691 C CA . ARG A 1 86 ? 12.010 4.523 -7.768 1.00 88.31 86 ARG A CA 1
ATOM 692 C C . ARG A 1 86 ? 11.625 5.038 -6.387 1.00 88.31 86 ARG A C 1
ATOM 694 O O . ARG A 1 86 ? 12.244 4.650 -5.414 1.00 88.31 86 ARG A O 1
ATOM 701 N N . GLU A 1 87 ? 10.585 5.857 -6.312 1.00 91.00 87 GLU A N 1
ATOM 702 C CA . GLU A 1 87 ? 10.057 6.376 -5.052 1.00 91.00 87 GLU A CA 1
ATOM 703 C C . GLU A 1 87 ? 9.626 5.242 -4.112 1.00 91.00 87 GLU A C 1
ATOM 705 O O . GLU A 1 87 ? 10.082 5.186 -2.975 1.00 91.00 87 GLU A O 1
ATOM 710 N N . ILE A 1 88 ? 8.870 4.260 -4.615 1.00 91.31 88 ILE A N 1
ATOM 711 C CA . ILE A 1 88 ? 8.505 3.054 -3.857 1.00 91.31 88 ILE A CA 1
ATOM 712 C C . ILE A 1 88 ? 9.751 2.291 -3.377 1.00 91.31 88 ILE A C 1
ATOM 714 O O . ILE A 1 88 ? 9.800 1.829 -2.240 1.00 91.31 88 ILE A O 1
ATOM 718 N N . GLN A 1 89 ? 10.764 2.135 -4.230 1.00 88.62 89 GLN A N 1
ATOM 719 C CA . GLN A 1 89 ? 11.993 1.428 -3.866 1.00 88.62 89 GLN A CA 1
ATOM 720 C C . GLN A 1 89 ? 12.790 2.156 -2.785 1.00 88.62 89 GLN A C 1
ATOM 722 O O . GLN A 1 89 ? 13.197 1.519 -1.814 1.00 88.62 89 GLN A O 1
ATOM 727 N N . ASP A 1 90 ? 12.993 3.460 -2.958 1.00 89.12 90 ASP A N 1
ATOM 728 C CA . ASP A 1 90 ? 13.803 4.296 -2.075 1.00 89.12 90 ASP A CA 1
ATOM 729 C C . ASP A 1 90 ? 13.168 4.416 -0.682 1.00 89.12 90 ASP A C 1
ATOM 731 O O . ASP A 1 90 ? 13.883 4.402 0.318 1.00 89.12 90 ASP A O 1
ATOM 735 N N . ILE A 1 91 ? 11.833 4.478 -0.611 1.00 91.44 91 ILE A N 1
ATOM 736 C CA . ILE A 1 91 ? 11.102 4.566 0.658 1.00 91.44 91 ILE A CA 1
ATOM 737 C C . ILE A 1 91 ? 11.015 3.195 1.335 1.00 91.44 91 ILE A C 1
ATOM 739 O O . ILE A 1 91 ? 11.359 3.074 2.505 1.00 91.44 91 ILE A O 1
ATOM 743 N N . TYR A 1 92 ? 10.593 2.141 0.633 1.00 92.12 92 TYR A N 1
ATOM 744 C CA . TYR A 1 92 ? 10.127 0.915 1.299 1.00 92.12 92 TYR A CA 1
ATOM 745 C C . TYR A 1 92 ? 11.078 -0.286 1.210 1.00 92.12 92 TYR A C 1
ATOM 747 O O . TYR A 1 92 ? 10.985 -1.228 2.008 1.00 92.12 92 TYR A O 1
ATOM 755 N N . PHE A 1 93 ? 11.992 -0.280 0.236 1.00 89.94 93 PHE A N 1
ATOM 756 C CA . PHE A 1 93 ? 12.847 -1.425 -0.095 1.00 89.94 93 PHE A CA 1
ATOM 757 C C . PHE A 1 93 ? 14.348 -1.120 0.026 1.00 89.94 93 PHE A C 1
ATOM 759 O O . PHE A 1 93 ? 15.185 -1.826 -0.540 1.00 89.94 93 PHE A O 1
ATOM 766 N N . VAL A 1 94 ? 14.694 -0.096 0.808 1.00 88.75 94 VAL A N 1
ATOM 767 C CA . VAL A 1 94 ? 16.061 0.180 1.268 1.00 88.75 94 VAL A CA 1
ATOM 768 C C . VAL A 1 94 ? 16.275 -0.476 2.633 1.00 88.75 94 VAL A C 1
ATOM 770 O O . VAL A 1 94 ? 15.439 -0.371 3.524 1.00 88.75 94 VAL A O 1
ATOM 773 N N . GLU A 1 95 ? 17.408 -1.163 2.801 1.00 82.25 95 GLU A N 1
ATOM 774 C CA . GLU A 1 95 ? 17.698 -2.024 3.962 1.00 82.25 95 GLU A CA 1
ATOM 775 C C . GLU A 1 95 ? 17.646 -1.292 5.313 1.00 82.25 95 GLU A C 1
ATOM 777 O O . GLU A 1 95 ? 17.224 -1.877 6.304 1.00 82.25 95 GLU A O 1
ATOM 782 N N . ASN A 1 96 ? 17.987 -0.001 5.328 1.00 83.19 96 ASN A N 1
ATOM 783 C CA . ASN A 1 96 ? 17.979 0.852 6.521 1.00 83.19 96 ASN A CA 1
ATOM 784 C C . ASN A 1 96 ? 16.901 1.946 6.461 1.00 83.19 96 ASN A C 1
ATOM 786 O O . ASN A 1 96 ? 17.084 3.013 7.045 1.00 83.19 96 ASN A O 1
ATOM 790 N N . SER A 1 97 ? 15.825 1.735 5.700 1.00 84.44 97 SER A N 1
ATOM 791 C CA . SER A 1 97 ? 14.714 2.686 5.699 1.00 84.44 97 SER A CA 1
ATOM 792 C C . SER A 1 97 ? 13.950 2.626 7.020 1.00 84.44 97 SER A C 1
ATOM 794 O O . SER A 1 97 ? 13.647 1.533 7.502 1.00 84.44 97 SER A O 1
ATOM 796 N N . SER A 1 98 ? 13.590 3.791 7.564 1.00 85.12 98 SER A N 1
ATOM 797 C CA . SER A 1 98 ? 12.612 3.903 8.654 1.00 85.12 98 SER A CA 1
ATOM 798 C C . SER A 1 98 ? 11.227 3.411 8.234 1.00 85.12 98 SER A C 1
ATOM 800 O O . SER A 1 98 ? 10.478 2.937 9.070 1.00 85.12 98 SER A O 1
ATOM 802 N N . HIS A 1 99 ? 10.929 3.448 6.933 1.00 87.50 99 HIS A N 1
ATOM 803 C CA . HIS A 1 99 ? 9.662 3.018 6.342 1.00 87.50 99 HIS A CA 1
ATOM 804 C C . HIS A 1 99 ? 9.771 1.630 5.708 1.00 87.50 99 HIS A C 1
ATOM 806 O O . HIS A 1 99 ? 9.131 1.333 4.702 1.00 87.50 99 HIS A O 1
ATOM 812 N N . ARG A 1 100 ? 10.666 0.766 6.199 1.00 87.25 100 ARG A N 1
ATOM 813 C CA . ARG A 1 100 ? 10.842 -0.563 5.607 1.00 87.25 100 ARG A CA 1
ATOM 814 C C . ARG A 1 100 ? 9.537 -1.358 5.723 1.00 87.25 100 ARG A C 1
ATOM 816 O O . ARG A 1 100 ? 9.098 -1.677 6.823 1.00 87.25 100 ARG A O 1
ATOM 823 N N . LEU A 1 101 ? 8.976 -1.777 4.585 1.00 86.69 101 LEU A N 1
ATOM 824 C CA . LEU A 1 101 ? 7.767 -2.605 4.590 1.00 86.69 101 LEU A CA 1
ATOM 825 C C . LEU A 1 101 ? 8.035 -3.958 5.246 1.00 86.69 101 LEU A C 1
ATOM 827 O O . LEU A 1 101 ? 8.827 -4.764 4.747 1.00 86.69 101 LEU A O 1
ATOM 831 N N . ASN A 1 102 ? 7.304 -4.228 6.322 1.00 86.19 102 ASN A N 1
ATOM 832 C CA . ASN A 1 102 ? 7.224 -5.554 6.909 1.00 86.19 102 ASN A CA 1
ATOM 833 C C . ASN A 1 102 ? 6.260 -6.418 6.084 1.00 86.19 102 ASN A C 1
ATOM 835 O O . ASN A 1 102 ? 5.044 -6.311 6.221 1.00 86.19 102 ASN A O 1
ATOM 839 N N . LEU A 1 103 ? 6.813 -7.221 5.175 1.00 86.88 103 LEU A N 1
ATOM 840 C CA . LEU A 1 103 ? 6.056 -8.179 4.370 1.00 86.88 103 LEU A CA 1
ATOM 841 C C . LEU A 1 103 ? 6.046 -9.544 5.059 1.00 86.88 103 LEU A C 1
ATOM 843 O O . LEU A 1 103 ? 7.029 -9.936 5.684 1.00 86.88 103 LEU A O 1
ATOM 847 N N . SER A 1 104 ? 5.008 -10.346 4.825 1.00 85.12 104 SER A N 1
ATOM 848 C CA . SER A 1 104 ? 4.909 -11.715 5.363 1.00 85.12 104 SER A CA 1
ATOM 849 C C . SER A 1 104 ? 6.022 -12.650 4.860 1.00 85.12 104 SER A C 1
ATOM 851 O O . SER A 1 104 ? 6.206 -13.755 5.374 1.00 85.12 104 SER A O 1
ATOM 853 N N . ASN A 1 105 ? 6.740 -12.247 3.807 1.00 86.69 105 ASN A N 1
ATOM 854 C CA . ASN A 1 105 ? 7.797 -13.016 3.167 1.00 86.69 105 ASN A CA 1
ATOM 855 C C . ASN A 1 105 ? 9.041 -12.151 2.900 1.00 86.69 105 ASN A C 1
ATOM 857 O O . ASN A 1 105 ? 9.106 -11.409 1.920 1.00 86.69 105 ASN A O 1
ATOM 861 N N . ASP A 1 106 ? 10.091 -12.337 3.700 1.00 87.81 106 ASP A N 1
ATOM 862 C CA . ASP A 1 106 ? 11.378 -11.646 3.531 1.00 87.81 106 ASP A CA 1
ATOM 863 C C . ASP A 1 106 ? 12.045 -11.879 2.166 1.00 87.81 106 ASP A C 1
ATOM 865 O O . ASP A 1 106 ? 12.816 -11.041 1.685 1.00 87.81 106 ASP A O 1
ATOM 869 N N . ALA A 1 107 ? 11.794 -13.023 1.520 1.00 89.50 107 ALA A N 1
ATOM 870 C CA . ALA A 1 107 ? 12.332 -13.277 0.186 1.00 89.50 107 ALA A CA 1
ATOM 871 C C . ALA A 1 107 ? 11.681 -12.360 -0.860 1.00 89.50 107 ALA A C 1
ATOM 873 O O . ALA A 1 107 ? 12.367 -11.915 -1.779 1.00 89.50 107 ALA A O 1
ATOM 874 N N . LEU A 1 108 ? 10.394 -12.037 -0.685 1.00 89.75 108 LEU A N 1
ATOM 875 C CA . LEU A 1 108 ? 9.675 -11.086 -1.529 1.00 89.75 108 LEU A CA 1
ATOM 876 C C . LEU A 1 108 ? 10.212 -9.665 -1.337 1.00 89.75 108 LEU A C 1
ATOM 878 O O . LEU A 1 108 ? 10.443 -8.966 -2.323 1.00 89.75 108 LEU A O 1
ATOM 882 N N . TRP A 1 109 ? 10.498 -9.267 -0.093 1.00 90.50 109 TRP A N 1
ATOM 883 C CA . TRP A 1 109 ? 11.138 -7.976 0.177 1.00 90.50 109 TRP A CA 1
ATOM 884 C C . TRP A 1 109 ? 12.487 -7.867 -0.548 1.00 90.50 109 TRP A C 1
ATOM 886 O O . TRP A 1 109 ? 12.738 -6.899 -1.264 1.00 90.50 109 TRP A O 1
ATOM 896 N N . ARG A 1 110 ? 13.331 -8.907 -0.459 1.00 88.62 110 ARG A N 1
ATOM 897 C CA . ARG A 1 110 ? 14.627 -8.949 -1.162 1.00 88.62 110 ARG A CA 1
ATOM 898 C C . ARG A 1 110 ? 14.483 -8.918 -2.684 1.00 88.62 110 ARG A C 1
ATOM 900 O O . ARG A 1 110 ? 15.345 -8.357 -3.357 1.00 88.62 110 ARG A O 1
ATOM 907 N N . GLU A 1 111 ? 13.435 -9.527 -3.234 1.00 88.50 111 GLU A N 1
ATOM 908 C CA . GLU A 1 111 ? 13.133 -9.467 -4.669 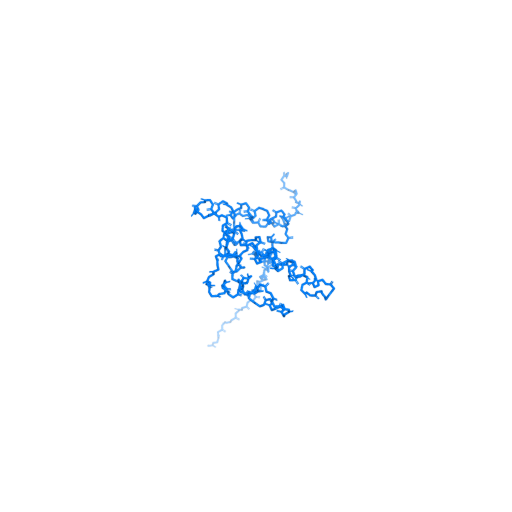1.00 88.50 111 GLU A CA 1
ATOM 909 C C . GLU A 1 111 ? 12.785 -8.034 -5.100 1.00 88.50 111 GLU A C 1
ATOM 911 O O . GLU A 1 111 ? 13.323 -7.549 -6.096 1.00 88.50 111 GLU A O 1
ATOM 916 N N . CYS A 1 112 ? 11.975 -7.328 -4.306 1.00 88.06 112 CYS A N 1
ATOM 917 C CA . CYS A 1 112 ? 11.619 -5.928 -4.542 1.00 88.06 112 CYS A CA 1
ATOM 918 C C . CYS A 1 112 ? 12.830 -4.987 -4.408 1.00 88.06 112 CYS A C 1
ATOM 920 O O . CYS A 1 112 ? 13.035 -4.125 -5.262 1.00 88.06 112 CYS A O 1
ATOM 922 N N . ALA A 1 113 ? 13.685 -5.200 -3.403 1.00 86.38 113 ALA A N 1
ATOM 923 C CA . ALA A 1 113 ? 14.897 -4.407 -3.176 1.00 86.38 113 ALA A CA 1
ATOM 924 C C . ALA A 1 113 ? 15.941 -4.558 -4.296 1.00 86.38 113 ALA A C 1
ATOM 926 O O . ALA A 1 113 ? 16.637 -3.611 -4.653 1.00 86.38 113 ALA A O 1
ATOM 927 N N . ARG A 1 114 ? 16.047 -5.746 -4.905 1.00 81.62 114 ARG A N 1
ATOM 928 C CA . ARG A 1 114 ? 17.011 -6.022 -5.990 1.00 81.62 114 ARG A CA 1
ATOM 929 C C . ARG A 1 114 ? 16.611 -5.439 -7.344 1.00 81.62 114 ARG A C 1
ATOM 931 O O . ARG A 1 114 ? 17.407 -5.460 -8.280 1.00 81.62 114 ARG A O 1
ATOM 938 N N . PHE A 1 115 ? 15.398 -4.914 -7.464 1.00 72.31 115 PHE A N 1
ATOM 939 C CA . PHE A 1 115 ? 14.794 -4.491 -8.724 1.00 72.31 115 PHE A CA 1
ATOM 940 C C . PHE A 1 115 ? 15.275 -3.103 -9.220 1.00 72.31 115 PHE A C 1
ATOM 942 O O . PHE A 1 115 ? 14.669 -2.506 -10.106 1.00 72.31 115 PHE A O 1
ATOM 949 N N . GLN A 1 116 ? 16.372 -2.563 -8.677 1.00 59.88 116 GLN A N 1
ATOM 950 C CA . GLN A 1 116 ? 16.715 -1.134 -8.772 1.00 59.88 116 GLN A CA 1
ATOM 951 C C . GLN A 1 116 ? 17.086 -0.576 -10.165 1.00 59.88 116 GLN A C 1
ATOM 953 O O . GLN A 1 116 ? 17.190 0.641 -10.296 1.00 59.88 116 GLN A O 1
ATOM 958 N N . THR A 1 117 ? 17.304 -1.368 -11.228 1.00 56.69 117 THR A N 1
ATOM 959 C CA . THR A 1 117 ? 17.916 -0.798 -12.460 1.00 56.69 117 THR A CA 1
ATOM 960 C C . THR A 1 117 ? 17.613 -1.470 -13.808 1.00 56.69 117 THR A C 1
ATOM 962 O O . THR A 1 117 ? 18.128 -1.005 -14.828 1.00 56.69 117 THR A O 1
ATOM 965 N N . SER A 1 118 ? 16.791 -2.520 -13.902 1.00 53.44 118 SER A N 1
ATOM 966 C CA . SER A 1 118 ? 16.579 -3.180 -15.202 1.00 53.44 118 SER A CA 1
ATOM 967 C C . SER A 1 118 ? 15.650 -2.378 -16.126 1.00 53.44 118 SER A C 1
ATOM 969 O O . SER A 1 118 ? 14.573 -1.942 -15.727 1.00 53.44 118 SER A O 1
ATOM 971 N N . SER A 1 119 ? 16.048 -2.228 -17.396 1.00 55.31 119 SER A N 1
ATOM 972 C CA . SER A 1 119 ? 15.231 -1.662 -18.489 1.00 55.31 119 SER A CA 1
ATOM 973 C C . SER A 1 119 ? 13.900 -2.395 -18.694 1.00 55.31 119 SER A C 1
ATOM 975 O O . SER A 1 119 ? 12.952 -1.825 -19.232 1.00 55.31 119 SER A O 1
ATOM 977 N N . ASP A 1 120 ? 13.836 -3.644 -18.240 1.00 58.72 120 ASP A N 1
ATOM 978 C CA . ASP A 1 120 ? 12.647 -4.478 -18.211 1.00 58.72 120 ASP A CA 1
ATOM 979 C C . ASP A 1 120 ? 11.896 -4.206 -16.894 1.00 58.72 120 ASP A C 1
ATOM 981 O O . ASP A 1 120 ? 12.279 -4.687 -15.823 1.00 58.72 120 ASP A O 1
ATOM 985 N N . LEU A 1 121 ? 10.859 -3.363 -16.956 1.00 65.69 121 LEU A N 1
ATOM 986 C CA . LEU A 1 121 ? 10.042 -2.956 -15.806 1.00 65.69 121 LEU A CA 1
ATOM 987 C C . LEU A 1 121 ? 9.115 -4.100 -15.357 1.00 65.69 121 LEU A C 1
ATOM 989 O O . LEU A 1 121 ? 7.893 -4.016 -15.483 1.00 65.69 121 LEU A O 1
ATOM 993 N N . ARG A 1 122 ? 9.690 -5.185 -14.836 1.00 75.38 122 ARG A N 1
ATOM 994 C CA . ARG A 1 122 ? 8.952 -6.289 -14.214 1.00 75.38 122 ARG A CA 1
ATOM 995 C C . ARG A 1 122 ? 8.366 -5.874 -12.865 1.00 75.38 122 ARG A C 1
ATOM 997 O O . ARG A 1 122 ? 8.963 -6.107 -11.825 1.00 75.38 122 ARG A O 1
ATOM 1004 N N . LEU A 1 123 ? 7.156 -5.325 -12.878 1.00 85.50 123 LEU A N 1
ATOM 1005 C CA . LEU A 1 123 ? 6.440 -4.930 -11.660 1.00 85.50 123 LEU A CA 1
ATOM 1006 C C . LEU A 1 123 ? 5.902 -6.107 -10.825 1.00 85.50 123 LEU A C 1
ATOM 1008 O O . LEU A 1 123 ? 5.359 -5.889 -9.750 1.00 85.50 123 LEU A O 1
ATOM 1012 N N . SER A 1 124 ? 6.066 -7.356 -11.277 1.00 88.31 124 SER A N 1
ATOM 1013 C CA . SER A 1 124 ? 5.524 -8.537 -10.587 1.00 88.31 124 SER A CA 1
ATOM 1014 C C . SER A 1 124 ? 5.873 -8.625 -9.090 1.00 88.31 124 SER A C 1
ATOM 1016 O O . SER A 1 124 ? 4.966 -8.947 -8.324 1.00 88.31 124 SER A O 1
ATOM 1018 N N . PRO A 1 125 ? 7.110 -8.341 -8.635 1.00 89.69 125 PRO A N 1
ATOM 1019 C CA . PRO A 1 125 ? 7.424 -8.352 -7.206 1.00 89.69 125 PRO A CA 1
ATOM 1020 C C . PRO A 1 125 ? 6.662 -7.270 -6.434 1.00 89.69 125 PRO A C 1
ATOM 1022 O O . PRO A 1 125 ? 6.116 -7.552 -5.373 1.00 89.69 125 PRO A O 1
ATOM 1025 N N . ILE A 1 126 ? 6.543 -6.067 -7.007 1.00 90.69 126 ILE A N 1
ATOM 1026 C CA . ILE A 1 126 ? 5.775 -4.963 -6.415 1.00 90.69 126 ILE A CA 1
ATOM 1027 C C . ILE A 1 126 ? 4.299 -5.346 -6.292 1.00 90.69 126 ILE A C 1
ATOM 1029 O O . ILE A 1 126 ? 3.711 -5.129 -5.241 1.00 90.69 126 ILE A O 1
ATOM 1033 N N . TRP A 1 127 ? 3.719 -5.996 -7.307 1.00 91.94 127 TRP A N 1
ATOM 1034 C CA . TRP A 1 127 ? 2.328 -6.459 -7.251 1.00 91.94 127 TRP A CA 1
ATOM 1035 C C . TRP A 1 12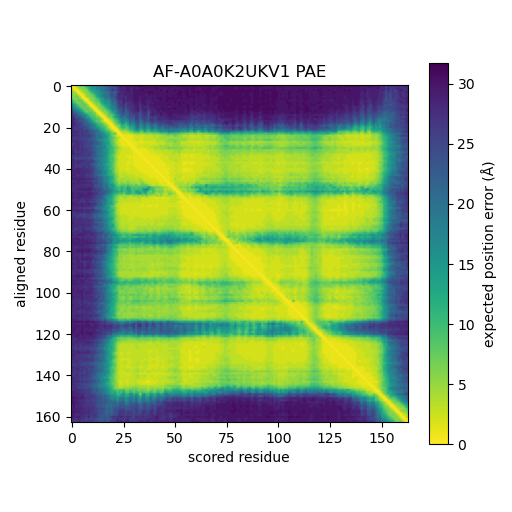7 ? 2.097 -7.554 -6.212 1.00 91.94 127 TRP A C 1
ATOM 1037 O O . TRP A 1 127 ? 1.103 -7.525 -5.497 1.00 91.94 127 TRP A O 1
ATOM 1047 N N . LYS A 1 128 ? 3.049 -8.472 -6.036 1.00 92.44 128 LYS A N 1
ATOM 1048 C CA . LYS A 1 128 ? 2.978 -9.447 -4.939 1.00 92.44 128 LYS A CA 1
ATOM 1049 C C . LYS A 1 128 ? 3.073 -8.776 -3.567 1.00 92.44 128 LYS A C 1
ATOM 1051 O O . LYS A 1 128 ? 2.387 -9.203 -2.647 1.00 92.44 128 LYS A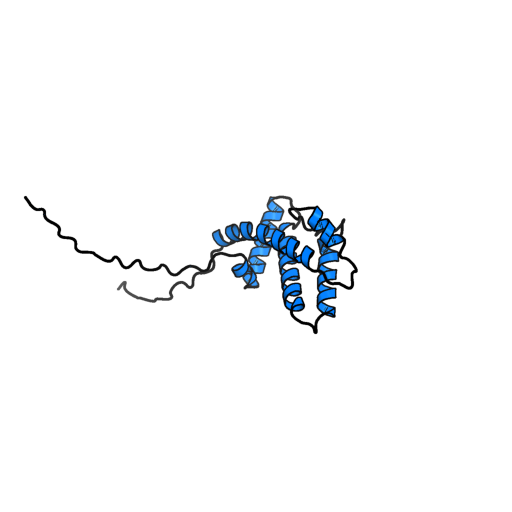 O 1
ATOM 1056 N N . ALA A 1 129 ? 3.925 -7.759 -3.420 1.00 92.25 129 ALA A N 1
ATOM 1057 C CA . ALA A 1 129 ? 4.036 -7.000 -2.175 1.00 92.25 129 ALA A CA 1
ATOM 1058 C C . ALA A 1 129 ? 2.754 -6.201 -1.900 1.00 92.25 129 ALA A C 1
ATOM 1060 O O . ALA A 1 129 ? 2.271 -6.198 -0.774 1.00 92.25 129 ALA A O 1
ATOM 1061 N N . HIS A 1 130 ? 2.166 -5.599 -2.937 1.00 93.44 130 HIS A N 1
ATOM 1062 C CA . HIS A 1 130 ? 0.851 -4.964 -2.878 1.00 93.44 130 HIS A CA 1
ATOM 1063 C C . HIS A 1 130 ? -0.213 -5.935 -2.363 1.00 93.44 130 HIS A C 1
ATOM 1065 O O . HIS A 1 130 ? -0.917 -5.599 -1.420 1.00 93.44 130 HIS A O 1
ATOM 1071 N N . ASP A 1 131 ? -0.306 -7.143 -2.919 1.00 92.00 131 ASP A N 1
ATOM 1072 C CA . ASP A 1 131 ? -1.324 -8.118 -2.512 1.00 92.00 131 ASP A CA 1
ATOM 1073 C C . ASP A 1 131 ? -1.133 -8.604 -1.066 1.00 92.00 131 ASP A C 1
ATOM 1075 O O . ASP A 1 131 ? -2.110 -8.827 -0.348 1.00 92.00 131 ASP A O 1
ATOM 1079 N N . ASP A 1 132 ? 0.120 -8.746 -0.623 1.00 92.12 132 ASP A N 1
ATOM 1080 C CA . ASP A 1 132 ? 0.454 -9.100 0.760 1.00 92.12 132 ASP A CA 1
ATOM 1081 C C . ASP A 1 132 ? 0.005 -8.003 1.737 1.00 92.12 132 ASP A C 1
ATOM 1083 O O . ASP A 1 132 ? -0.712 -8.276 2.701 1.00 92.12 132 ASP A O 1
ATOM 1087 N N . VAL A 1 133 ? 0.340 -6.746 1.435 1.00 93.25 133 VAL A N 1
ATOM 1088 C CA . VAL A 1 133 ? -0.072 -5.585 2.233 1.00 93.25 133 VAL A CA 1
ATOM 1089 C C . VAL A 1 133 ? -1.590 -5.393 2.206 1.00 93.25 133 VAL A C 1
ATOM 1091 O O . VAL A 1 133 ? -2.200 -5.156 3.248 1.00 93.25 133 VAL A O 1
ATOM 1094 N N . LEU A 1 134 ? -2.220 -5.551 1.039 1.00 91.88 134 LEU A N 1
ATOM 1095 C CA . LEU A 1 134 ? -3.668 -5.451 0.869 1.00 91.88 134 LEU A CA 1
ATOM 1096 C C . LEU A 1 134 ? -4.388 -6.449 1.772 1.00 91.88 134 LEU A C 1
ATOM 1098 O O . LEU A 1 134 ? -5.344 -6.086 2.449 1.00 91.88 134 LEU A O 1
ATOM 1102 N N . LYS A 1 135 ? -3.911 -7.695 1.817 1.00 90.25 135 LYS A N 1
ATOM 1103 C CA . LYS A 1 135 ? -4.479 -8.729 2.681 1.00 90.25 135 LYS A CA 1
ATOM 1104 C C . LYS A 1 135 ? -4.368 -8.357 4.162 1.00 90.25 135 LYS A C 1
ATOM 1106 O O . LYS A 1 135 ? -5.341 -8.524 4.893 1.00 90.25 135 LYS A O 1
ATOM 1111 N N . ASN A 1 136 ? -3.214 -7.845 4.589 1.00 89.25 136 ASN A N 1
ATOM 1112 C CA . ASN A 1 136 ? -3.000 -7.429 5.976 1.00 89.25 136 ASN A CA 1
ATOM 1113 C C . ASN A 1 136 ? -3.901 -6.244 6.367 1.00 89.25 136 ASN A C 1
ATOM 1115 O O . ASN A 1 136 ? -4.490 -6.240 7.449 1.00 89.25 136 ASN A O 1
ATOM 1119 N N . LEU A 1 137 ? -4.066 -5.264 5.474 1.00 91.12 137 LEU A N 1
ATOM 1120 C CA . LEU A 1 137 ? -4.939 -4.115 5.711 1.00 91.12 137 LEU A CA 1
ATOM 1121 C C . LEU A 1 137 ? -6.428 -4.446 5.587 1.00 91.12 137 LEU A C 1
ATOM 1123 O O . LEU A 1 137 ? -7.226 -3.820 6.280 1.00 91.12 137 LEU A O 1
ATOM 1127 N N . ASP A 1 138 ? -6.829 -5.422 4.768 1.00 89.50 138 ASP A N 1
ATOM 1128 C CA . ASP A 1 138 ? -8.242 -5.789 4.622 1.00 89.50 138 ASP A CA 1
ATOM 1129 C C . ASP A 1 138 ? -8.823 -6.301 5.948 1.00 89.50 138 ASP A C 1
ATOM 1131 O O . ASP A 1 138 ? -9.911 -5.883 6.345 1.00 89.50 138 ASP A O 1
ATOM 1135 N N . ASP A 1 139 ? -8.076 -7.111 6.702 1.00 85.62 139 ASP A N 1
ATOM 1136 C CA . ASP A 1 139 ? -8.519 -7.583 8.018 1.00 85.62 139 ASP A CA 1
ATOM 1137 C C . ASP A 1 139 ? -8.666 -6.427 9.029 1.00 85.62 139 ASP A C 1
ATOM 1139 O O . ASP A 1 139 ? -9.660 -6.368 9.760 1.00 85.62 139 ASP A O 1
ATOM 1143 N N . ILE A 1 140 ? -7.745 -5.457 9.014 1.00 90.00 140 ILE A N 1
ATOM 1144 C CA . ILE A 1 140 ? -7.802 -4.261 9.874 1.00 90.00 140 ILE A CA 1
ATOM 1145 C C . ILE A 1 140 ? -8.955 -3.335 9.449 1.00 90.00 140 ILE A C 1
ATOM 1147 O O . ILE A 1 140 ? -9.679 -2.796 10.290 1.00 90.00 140 ILE A O 1
ATOM 1151 N N . SER A 1 141 ? -9.195 -3.206 8.144 1.00 89.62 141 SER A N 1
ATOM 1152 C CA . SER A 1 141 ? -10.262 -2.377 7.578 1.00 89.62 141 SER A CA 1
ATOM 1153 C C . SER A 1 141 ? -11.649 -2.835 8.029 1.00 89.62 141 SER A C 1
ATOM 1155 O O . SER A 1 141 ? -12.515 -2.010 8.322 1.00 89.62 141 SER A O 1
ATOM 1157 N N . ARG A 1 142 ? -11.862 -4.150 8.181 1.00 86.50 142 ARG A N 1
ATOM 1158 C CA . ARG A 1 142 ? -13.127 -4.688 8.702 1.00 86.50 142 ARG A CA 1
ATOM 1159 C C . ARG A 1 142 ? -13.355 -4.278 10.152 1.00 86.50 142 ARG A C 1
ATOM 1161 O O . ARG A 1 142 ? -14.498 -4.014 10.528 1.00 86.50 142 ARG A O 1
ATOM 1168 N N . HIS A 1 143 ? -12.291 -4.201 10.953 1.00 85.81 143 HIS A N 1
ATOM 1169 C CA . HIS A 1 143 ? -12.389 -3.706 12.322 1.00 85.81 143 HIS A CA 1
ATOM 1170 C C . HIS A 1 143 ? -12.738 -2.213 12.341 1.00 85.81 143 HIS A C 1
ATOM 1172 O O . HIS A 1 143 ? -13.719 -1.835 12.984 1.00 85.81 143 HIS A O 1
ATOM 1178 N N . PHE A 1 144 ? -12.048 -1.394 11.543 1.00 87.44 144 PHE A N 1
ATOM 1179 C CA . PHE A 1 144 ? -12.368 0.027 11.386 1.00 87.44 144 PHE A CA 1
ATOM 1180 C C . PHE A 1 144 ? -13.832 0.249 10.968 1.00 87.44 144 PHE A C 1
ATOM 1182 O O . PHE A 1 144 ? -14.566 0.976 11.632 1.00 87.44 144 PHE A O 1
ATOM 1189 N N . LEU A 1 145 ? -14.309 -0.454 9.935 1.00 85.75 145 LEU A N 1
ATOM 1190 C CA . LEU A 1 145 ? -15.685 -0.338 9.431 1.00 85.75 145 LEU A CA 1
ATOM 1191 C C . LEU A 1 145 ? -16.749 -0.831 10.422 1.00 85.75 145 LEU A C 1
ATOM 1193 O O . LEU A 1 145 ? -17.913 -0.443 10.314 1.00 85.75 145 LEU A O 1
ATOM 1197 N N . SER A 1 146 ? -16.379 -1.680 11.386 1.00 83.31 146 SER A N 1
ATOM 1198 C CA . SER A 1 146 ? -17.281 -2.085 12.470 1.00 83.31 146 SER A CA 1
ATOM 1199 C C . SER A 1 146 ? -17.508 -0.967 13.492 1.00 83.31 146 SER A C 1
ATOM 1201 O O . SE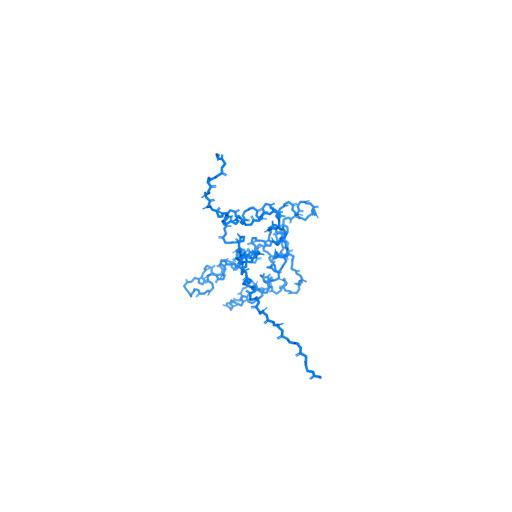R A 1 146 ? -18.607 -0.855 14.035 1.00 83.31 146 SER A O 1
ATOM 1203 N N . MET A 1 147 ? -16.498 -0.118 13.710 1.00 80.88 147 MET A N 1
ATOM 1204 C CA . MET A 1 147 ? -16.562 1.032 14.617 1.00 80.88 147 MET A CA 1
ATOM 1205 C C . MET A 1 147 ? -17.060 2.299 13.910 1.00 80.88 147 MET A C 1
ATOM 1207 O O . MET A 1 147 ? -17.773 3.103 14.507 1.00 80.88 147 MET A O 1
ATOM 1211 N N . HIS A 1 148 ? -16.761 2.428 12.616 1.00 72.69 148 HIS A N 1
ATOM 1212 C CA . HIS A 1 148 ? -17.125 3.555 11.761 1.00 72.69 148 HIS A CA 1
ATOM 1213 C C . HIS A 1 148 ? -17.971 3.080 10.573 1.00 72.69 148 HIS A C 1
ATOM 1215 O O . HIS A 1 148 ? -17.510 3.148 9.427 1.00 72.69 148 HIS A O 1
ATOM 1221 N N . PRO A 1 149 ? -19.208 2.595 10.805 1.00 68.75 149 PRO A N 1
ATOM 1222 C CA . PRO A 1 149 ? -20.047 2.104 9.725 1.00 68.75 149 PRO A CA 1
ATOM 1223 C C . PRO A 1 149 ? -20.181 3.169 8.639 1.00 68.75 149 PRO A C 1
ATOM 1225 O O . PRO A 1 149 ? -20.383 4.355 8.922 1.00 68.75 149 PRO A O 1
ATOM 1228 N N . LEU A 1 150 ? -20.067 2.734 7.381 1.00 62.88 150 LEU A N 1
ATOM 1229 C CA . LEU A 1 150 ? -20.400 3.570 6.236 1.00 62.88 150 LEU A CA 1
ATOM 1230 C C . LEU A 1 150 ? -21.810 4.083 6.485 1.00 62.88 150 LEU A C 1
ATOM 1232 O O . LEU A 1 150 ? -22.724 3.283 6.703 1.00 62.88 150 LEU A O 1
ATOM 1236 N N . SER A 1 151 ? -21.965 5.403 6.534 1.00 52.56 151 SER A N 1
ATOM 1237 C CA . SER A 1 151 ? -23.251 6.059 6.696 1.00 52.56 151 SER A CA 1
ATOM 1238 C C . SER A 1 151 ? -24.189 5.453 5.662 1.00 52.56 151 SER A C 1
ATOM 1240 O O . SER A 1 151 ? -24.111 5.769 4.476 1.00 52.56 151 SER A O 1
ATOM 1242 N N . SER A 1 152 ? -25.047 4.524 6.091 1.00 42.47 152 SER A N 1
ATOM 1243 C CA . SER A 1 152 ? -26.142 4.052 5.257 1.00 42.47 152 SER A CA 1
ATOM 1244 C C . SER A 1 152 ? -26.852 5.316 4.786 1.00 42.47 152 SER A C 1
ATOM 1246 O O . SER A 1 152 ? -27.063 6.196 5.631 1.00 42.47 152 SER A O 1
ATOM 1248 N N . PRO A 1 153 ? -27.259 5.444 3.511 1.00 43.31 153 PRO A N 1
ATOM 1249 C CA . PRO A 1 153 ? -28.304 6.394 3.188 1.00 43.31 153 PRO A CA 1
ATOM 1250 C C . PRO A 1 153 ? -29.491 5.984 4.060 1.00 43.31 153 PRO A C 1
ATOM 1252 O O . PRO A 1 153 ? -30.188 5.004 3.796 1.00 43.31 153 PRO A O 1
ATOM 1255 N N . ARG A 1 154 ? -29.627 6.644 5.214 1.00 40.47 154 ARG A N 1
ATOM 1256 C CA . ARG A 1 154 ? -30.811 6.557 6.042 1.00 40.47 154 ARG A CA 1
ATOM 1257 C C . ARG A 1 154 ? -31.885 7.085 5.128 1.00 40.47 154 ARG A C 1
ATOM 1259 O O . ARG A 1 154 ? -31.796 8.213 4.652 1.00 40.47 154 ARG A O 1
ATOM 1266 N N . VAL A 1 155 ? -32.830 6.209 4.839 1.00 46.34 155 VAL A N 1
ATOM 1267 C CA . VAL A 1 155 ? -34.091 6.533 4.203 1.00 46.34 155 VAL A CA 1
ATOM 1268 C C . VAL A 1 155 ? -34.588 7.832 4.839 1.00 46.34 155 VAL A C 1
ATOM 1270 O O . VAL A 1 155 ? -35.028 7.849 5.987 1.00 46.34 155 VAL A O 1
ATOM 1273 N N . HIS A 1 156 ? -34.436 8.935 4.111 1.00 43.12 156 HIS A N 1
ATOM 1274 C CA . HIS A 1 156 ? -35.229 10.130 4.313 1.00 43.12 156 HIS A CA 1
ATOM 1275 C C . HIS A 1 156 ? -36.642 9.745 3.868 1.00 43.12 156 HIS A C 1
ATOM 1277 O O . HIS A 1 156 ? -37.041 10.009 2.742 1.00 43.12 156 HIS A O 1
ATOM 1283 N N . GLU A 1 157 ? -37.391 9.074 4.738 1.00 42.94 157 GLU A N 1
ATOM 1284 C CA . GLU A 1 157 ? -38.847 9.085 4.663 1.00 42.94 157 GLU A CA 1
ATOM 1285 C C . GLU A 1 157 ? -39.372 9.744 5.927 1.00 42.94 157 GLU A C 1
ATOM 1287 O O . GLU A 1 157 ? -39.524 9.159 6.996 1.00 42.94 157 GLU A O 1
ATOM 1292 N N . VAL A 1 158 ? -39.613 11.038 5.750 1.00 49.53 158 VAL A N 1
ATOM 1293 C CA . VAL A 1 158 ? -40.633 11.804 6.446 1.00 49.53 158 VAL A CA 1
ATOM 1294 C C . VAL A 1 158 ? -41.936 11.011 6.413 1.00 49.53 158 VAL A C 1
ATOM 1296 O O . VAL A 1 158 ? -42.502 10.882 5.336 1.00 49.53 158 VAL A O 1
ATOM 1299 N N . ILE A 1 159 ? -42.460 10.574 7.561 1.00 44.16 159 ILE A N 1
ATOM 1300 C CA . ILE A 1 159 ? -43.911 10.547 7.788 1.00 44.16 159 ILE A CA 1
ATOM 1301 C C . ILE A 1 159 ? -44.193 11.000 9.225 1.00 44.16 159 ILE A C 1
ATOM 1303 O O . ILE A 1 159 ? -43.988 10.269 10.194 1.00 44.16 159 ILE A O 1
ATOM 1307 N N . SER A 1 160 ? -44.682 12.239 9.325 1.00 48.34 160 SER A N 1
ATOM 1308 C CA . SER A 1 160 ? -45.555 12.724 10.392 1.00 48.34 160 SER A CA 1
ATOM 1309 C C . SER A 1 160 ? -46.618 11.693 10.747 1.00 48.34 160 SER A C 1
ATOM 1311 O O . SER A 1 160 ? -47.370 11.313 9.860 1.00 48.34 160 SER A O 1
ATOM 1313 N N . CYS A 1 161 ? -46.742 11.322 12.022 1.00 42.53 161 CYS A N 1
ATOM 1314 C CA . CYS A 1 161 ? -48.013 10.917 12.640 1.00 42.53 161 CYS A CA 1
ATOM 1315 C C . CYS A 1 161 ? -47.825 10.717 14.152 1.00 42.53 161 CYS A C 1
ATOM 1317 O O . CYS A 1 161 ? -47.816 9.592 14.637 1.00 42.53 161 CYS A O 1
ATOM 1319 N N . LEU A 1 162 ? -47.682 11.817 14.892 1.00 40.97 162 LEU A N 1
ATOM 1320 C CA . LEU A 1 162 ? -48.116 11.908 16.291 1.00 40.97 162 LEU A CA 1
ATOM 1321 C C . LEU A 1 162 ? -48.697 13.315 16.508 1.00 40.97 162 LEU A C 1
ATOM 1323 O O . LEU A 1 162 ? -48.066 14.189 17.099 1.00 40.97 162 LEU A O 1
ATOM 1327 N N . LEU A 1 163 ? -49.882 13.520 15.931 1.00 42.62 163 LEU A N 1
ATOM 1328 C CA . LEU A 1 163 ? -50.930 14.370 16.494 1.00 42.62 163 LEU A CA 1
ATOM 1329 C C . LEU A 1 163 ? -52.070 13.440 16.903 1.00 42.62 163 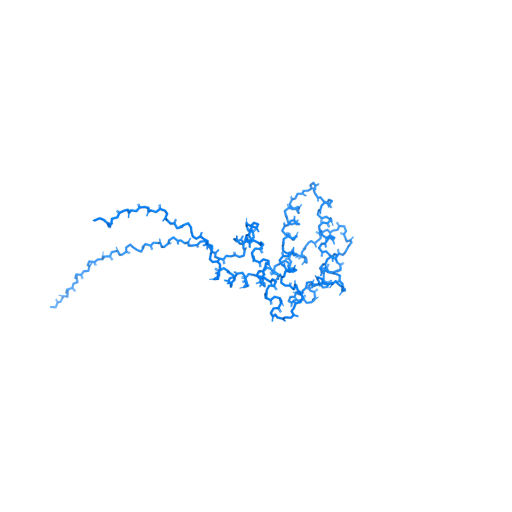LEU A C 1
ATOM 1331 O O . LEU A 1 163 ? -52.367 12.529 16.094 1.00 42.62 163 LEU A O 1
#

InterPro domains:
  IPR036305 RGS domain superfamily [SSF48097] (24-145)

pLDDT: mean 77.02, std 18.31, range [38.97, 94.81]

Solvent-accessible surface area (backbone atoms only — not comparable to full-atom values): 10076 Å² total; per-residue (Å²): 140,89,82,91,81,89,78,86,81,79,78,75,79,74,75,76,70,82,78,70,77,78,85,44,48,65,67,36,71,72,33,71,69,48,38,50,56,49,43,54,51,34,43,54,54,17,63,76,66,76,39,79,51,56,56,39,47,46,52,54,49,47,53,54,49,50,52,39,53,66,35,65,78,38,84,92,33,61,68,56,39,52,48,50,52,48,51,52,36,64,44,35,38,32,96,84,35,89,52,44,67,88,60,101,42,69,68,54,50,53,52,44,41,70,59,80,76,61,92,70,81,74,55,63,51,56,53,54,51,45,53,54,44,48,56,60,47,39,63,53,36,44,55,52,42,70,77,55,57,76,80,65,86,68,79,86,69,88,72,92,84,89,127

Mean predicted aligned error: 12.43 Å

Foldseek 3Di:
DDDDDDDDPPPDPPPPDPPDPPLWPVVQVVDPVSLVVVLVVLCVVCVVVVHPCQLNLLSVLLVLVVVLVVQVVPPVRPVVNLVSLQVSQVAALDPPHPSHHDFPDVVLSVVSNVQNDDPPPPCVSSVVRSVRSSVVVGVVSVVVCVVVPDPDPPPPDDDDDDD